Protein 1SXV (pdb70)

Sequence (160 aa):
HMQFDVTIEIPKGQRNKYEVDHETGRVRLDRYLYTPMAYPTDYGFIEDTLGDDGDPLDALVLLPQPVFPGVLVAARPVGMFRRMVDEHGGDDKVLCVPAGDPRWDHVQDIGDVPAFELDAIKHFFVHYKDLEPGKFVKAADWVDRAEAEAEVQRSVERFKA

InterPro domains:
  IPR008162 Inorganic pyrophosphatase [MF_00209] (1-158)
  IPR008162 Inorganic pyrophosphatase [PF00719] (5-158)
  IPR008162 Inorganic pyrophosphatase [PTHR10286] (3-158)
  IPR008162 Inorganic pyrophosphatase [cd00412] (3-155)
  IPR036649 Inorganic pyrophosphatase superfamily [G3DSA:3.90.80.10] (1-162)
  IPR036649 Inorganic pyrophosphatase superfamily [SSF50324] (3-159)

Solvent-accessible surface area: 8293 Å² total; per-residue (Å²): 168,45,109,23,62,0,8,0,12,0,12,112,53,56,73,42,38,45,14,20,46,96,134,96,51,166,60,135,89,82,53,128,1,125,7,119,38,46,2,23,8,3,11,0,12,0,63,86,4,67,4,67,52,50,66,31,7,27,0,0,1,18,40,113,136,56,38,155,47,35,56,103,24,42,0,36,2,0,0,0,0,67,4,61,3,49,118,29,29,14,16,2,0,0,0,0,15,21,80,22,100,181,42,84,126,6,67,50,32,74,65,7,66,66,182,82,18,91,55,4,77,97,5,3,51,64,11,16,87,118,24,125,69,78,99,56,157,45,13,81,54,35,59,71,72,76,0,48,52,2,3,82,81,0,37,94,84,108,161,119

Secondary structure (DSSP, 8-state):
---EEEEEEE-TT--EEEEE-TTT--EEEEEE-SSS---SSEEEEETT---TTSSPPEEEE--SS---TT-EEEEEEEEEEEEEETTEE--EEEEEETT-GGGTT--SGGGS-HHHHHHHHHHHHHTTTTSTT--EEEEEEE-HHHHHHHHHHHHHHHH-

CATH classification: 3.90.80.10

GO terms:
  GO:0000287 magnesium ion binding (F, IDA)
  GO:0004427 inorganic diphosphate phosphatase activity (F, IDA)
  GO:0006796 phosphate-containing compound metabolic process (P, IDA)
  GO:0005886 plasma membrane (C, HDA)
  GO:0044228 host cell surface (C, EXP)
  GO:0004427 inorganic diphosphate phosphatase activity (F, EXP)

Radius of gyration: 14.63 Å; Cα contacts (8 Å, |Δi|>4): 358; chains: 1; bounding box: 38×31×39 Å

B-factor: mean 18.93, std 8.06, range [9.4, 53.33]

Nearest PDB structures (foldseek):
  4z71-assembly1_B  TM=9.953E-01  e=9.655E-33  Mycobacterium tuberculosis H37Rv
  2uxs-assembly1_A  TM=9.948E-01  e=7.893E-32  Mycobacterium tuberculosis H37Rv
  4ecp-assembly1_B  TM=9.936E-01  e=2.257E-31  Mycobacterium leprae
  2prd-assembly1_A  TM=9.554E-01  e=6.293E-19  Thermus thermophilus HB8
  6mt2-assembly1_B  TM=9.485E-01  e=8.473E-17  Medicago truncatula

Structure (mmCIF, N/CA/C/O backbone):
data_1SXV
#
_entry.id   1SXV
#
_cell.length_a   98.460
_cell.length_b   98.460
_cell.length_c   97.353
_cell.angle_alpha   90.00
_cell.angle_beta   90.00
_cell.angle_gamma   120.00
#
_symmetry.space_group_name_H-M   'P 63 2 2'
#
loop_
_entity.id
_entity.type
_entity.pdbx_description
1 polymer 'Inorganic pyrophosphatase'
2 non-polymer 'SULFATE ION'
3 non-polymer GLYCEROL
4 water water
#
loop_
_atom_site.group_PDB
_atom_site.id
_atom_site.type_symbol
_atom_site.label_atom_id
_atom_site.label_alt_id
_atom_site.label_comp_id
_atom_site.label_asym_id
_atom_site.label_entity_id
_atom_site.label_seq_id
_atom_site.pdbx_PDB_ins_code
_atom_site.Cartn_x
_atom_site.Cartn_y
_atom_site.Cartn_z
_atom_site.occupancy
_atom_site.B_iso_or_equiv
_atom_site.auth_seq_id
_atom_site.auth_comp_id
_atom_site.auth_asym_id
_atom_site.auth_atom_id
_atom_site.pdbx_PDB_model_num
ATOM 1 N N . HIS A 1 10 ? 26.764 99.429 3.964 1.00 30.31 0 HIS A N 1
ATOM 2 C CA . HIS A 1 10 ? 26.492 100.461 2.928 1.00 28.65 0 HIS A CA 1
ATOM 3 C C . HIS A 1 10 ? 25.015 100.568 2.529 1.00 26.37 0 HIS A C 1
ATOM 4 O O . HIS A 1 10 ? 24.592 101.622 2.067 1.00 27.04 0 HIS A O 1
ATOM 7 N N . MET A 1 11 ? 24.234 99.490 2.666 1.00 23.26 1 MET A N 1
ATOM 8 C CA . MET A 1 11 ? 22.841 99.535 2.217 1.00 20.55 1 MET A CA 1
ATOM 9 C C . MET A 1 11 ? 22.022 100.509 3.054 1.00 19.26 1 MET A C 1
ATOM 10 O O . MET A 1 11 ? 22.085 100.486 4.270 1.00 19.11 1 MET A O 1
ATOM 15 N N . GLN A 1 12 ? 21.291 101.363 2.367 1.00 17.76 2 GLN A N 1
ATOM 16 C CA . GLN A 1 12 ? 20.244 102.173 3.016 1.00 17.73 2 GLN A CA 1
ATOM 17 C C . GLN A 1 12 ? 19.061 102.358 2.071 1.00 17.32 2 GLN A C 1
ATOM 18 O O . GLN A 1 12 ? 19.153 102.101 0.872 1.00 18.64 2 GLN A O 1
ATOM 24 N N . PHE A 1 13 ? 17.926 102.749 2.637 1.00 15.29 3 PHE A N 1
ATOM 25 C CA . PHE A 1 13 ? 16.694 102.861 1.888 1.00 15.05 3 PHE A CA 1
ATOM 26 C C . PHE A 1 13 ? 15.764 103.748 2.680 1.00 14.47 3 PHE A C 1
ATOM 27 O O . PHE A 1 13 ? 15.989 104.008 3.848 1.00 15.93 3 PHE A O 1
ATOM 35 N N . ASP A 1 14 ? 14.727 104.228 2.032 1.00 14.32 4 ASP A N 1
ATOM 36 C CA . ASP A 1 14 ? 13.677 104.976 2.716 1.00 13.76 4 ASP A CA 1
ATOM 37 C C . ASP A 1 14 ? 12.592 104.059 3.234 1.00 13.09 4 ASP A C 1
ATOM 38 O O . ASP A 1 14 ? 12.061 103.225 2.499 1.00 14.95 4 ASP A O 1
ATOM 43 N N . VAL A 1 15 ? 12.268 104.212 4.511 1.00 12.81 5 VAL A N 1
ATOM 44 C CA . VAL A 1 15 ? 11.120 103.579 5.122 1.00 12.52 5 VAL A CA 1
ATOM 45 C C . VAL A 1 15 ? 10.017 104.617 5.294 1.00 11.75 5 VAL A C 1
ATOM 46 O O . VAL A 1 15 ? 10.259 105.702 5.823 1.00 12.99 5 VAL A O 1
ATOM 50 N N . THR A 1 16 ? 8.802 104.291 4.866 1.00 12.00 6 THR A N 1
ATOM 51 C CA . THR A 1 16 ? 7.637 105.061 5.278 1.00 11.56 6 THR A CA 1
ATOM 52 C C . THR A 1 16 ? 7.091 104.443 6.539 1.00 11.53 6 THR A C 1
ATOM 53 O O . THR A 1 16 ? 6.673 103.275 6.545 1.00 12.41 6 THR A O 1
ATOM 57 N N . ILE A 1 17 ? 7.086 105.203 7.632 1.00 11.02 7 ILE A N 1
ATOM 58 C CA . ILE A 1 17 ? 6.462 104.754 8.864 1.00 11.07 7 ILE A CA 1
ATOM 59 C C . ILE A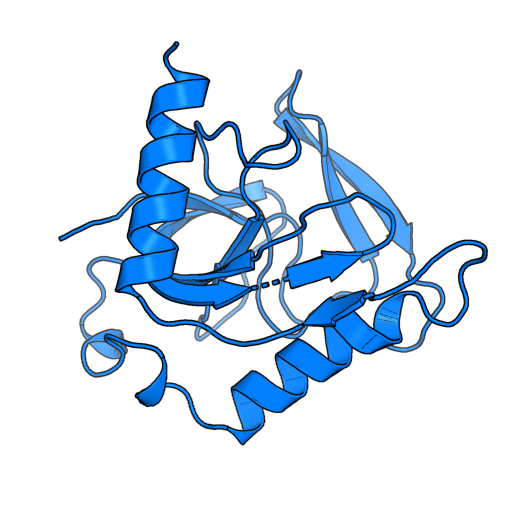 1 17 ? 4.960 104.938 8.748 1.00 11.15 7 ILE A C 1
ATOM 60 O O . ILE A 1 17 ? 4.489 106.038 8.477 1.00 13.44 7 ILE A O 1
ATOM 65 N N . GLU A 1 18 ? 4.234 103.843 8.933 1.00 10.89 8 GLU A N 1
ATOM 66 C CA . GLU A 1 18 ? 2.799 103.852 8.996 1.00 10.99 8 GLU A CA 1
ATOM 67 C C . GLU A 1 18 ? 2.298 104.001 10.416 1.00 10.58 8 GLU A C 1
ATOM 68 O O . GLU A 1 18 ? 1.299 104.665 10.648 1.00 11.27 8 GLU A O 1
ATOM 74 N N . ILE A 1 19 ? 2.967 103.343 11.360 1.00 10.66 9 ILE A N 1
ATOM 75 C CA . ILE A 1 19 ? 2.472 103.187 12.716 1.00 10.87 9 ILE A CA 1
ATOM 76 C C . ILE A 1 19 ? 3.570 103.567 13.692 1.00 10.56 9 ILE A C 1
ATOM 77 O O . ILE A 1 19 ? 4.544 102.831 13.868 1.00 11.53 9 ILE A O 1
ATOM 82 N N . PRO A 1 20 ? 3.417 104.683 14.377 1.00 10.77 10 PRO A N 1
ATOM 83 C CA . PRO A 1 20 ? 4.367 105.041 15.442 1.00 11.08 10 PRO A CA 1
ATOM 84 C C . PRO A 1 20 ? 4.334 104.050 16.600 1.00 10.04 10 PRO A C 1
ATOM 85 O O . PRO A 1 20 ? 3.301 103.479 16.943 1.00 10.54 10 PRO A O 1
ATOM 89 N N . LYS A 1 21 ? 5.492 103.876 17.230 1.00 10.01 11 LYS A N 1
ATOM 90 C CA . LYS A 1 21 ? 5.614 103.111 18.436 1.00 10.16 11 LYS A CA 1
ATOM 91 C C . LYS A 1 21 ? 4.541 103.536 19.416 1.00 9.75 11 LYS A C 1
ATOM 92 O O . LYS A 1 21 ? 4.334 104.721 19.643 1.00 11.06 11 LYS A O 1
ATOM 100 N N . GLY A 1 22 ? 3.897 102.558 20.045 1.00 9.94 12 GLY A N 1
ATOM 101 C CA . GLY A 1 22 ? 2.911 102.811 21.077 1.00 10.09 12 GLY A CA 1
ATOM 102 C C . GLY A 1 22 ? 1.471 102.840 20.592 1.00 9.95 12 GLY A C 1
ATOM 103 O O . GLY A 1 22 ? 0.576 103.008 21.391 1.00 11.26 12 GLY A O 1
ATOM 104 N N . GLN A 1 23 ? 1.261 102.618 19.305 1.00 10.05 13 GLN A N 1
ATOM 105 C CA . GLN A 1 23 ? -0.075 102.669 18.737 1.00 9.73 13 GLN A CA 1
ATOM 106 C C . GLN A 1 23 ? -0.835 101.354 18.797 1.00 10.02 13 GLN A C 1
ATOM 107 O O . GLN A 1 23 ? -0.303 100.302 18.466 1.00 10.64 13 GLN A O 1
ATOM 113 N N . ARG A 1 24 ? -2.123 101.485 19.102 1.00 9.67 14 ARG A N 1
ATOM 114 C CA . ARG A 1 24 ? -3.109 100.429 18.937 1.00 9.96 14 ARG A CA 1
ATOM 115 C C . ARG A 1 24 ? -3.979 100.677 17.694 1.00 10.04 14 ARG A C 1
ATOM 116 O O . ARG A 1 24 ? -4.723 99.781 17.278 1.00 10.74 14 ARG A O 1
ATOM 124 N N . ASN A 1 25 ? -3.896 101.861 17.085 1.00 9.90 15 ASN A N 1
ATOM 125 C CA . ASN A 1 25 ? -4.512 102.077 15.770 1.00 9.92 15 ASN A CA 1
ATOM 126 C C . ASN A 1 25 ? -3.555 101.562 14.704 1.00 10.36 15 ASN A C 1
ATOM 127 O O . ASN A 1 25 ? -2.409 102.010 14.584 1.00 11.61 15 ASN A O 1
ATOM 132 N N . LYS A 1 26 ? -4.048 100.611 13.914 1.00 10.96 16 LYS A N 1
ATOM 133 C CA . LYS A 1 26 ? -3.263 100.002 12.862 1.00 11.43 16 LYS A CA 1
ATOM 134 C C . LYS A 1 26 ? -3.465 100.775 11.562 1.00 11.26 16 LYS A C 1
ATOM 135 O O . LYS A 1 26 ? -4.372 100.518 10.795 1.00 12.97 16 LYS A O 1
ATOM 145 N N . TYR A 1 27 ? -2.604 101.737 11.338 1.00 11.38 17 TYR A N 1
ATOM 146 C CA . TYR A 1 27 ? -2.583 102.518 10.122 1.00 11.48 17 TYR A CA 1
ATOM 147 C C . TYR A 1 27 ? -1.846 101.768 9.028 1.00 11.82 17 TYR A C 1
ATOM 148 O O . TYR A 1 27 ? -0.925 101.005 9.296 1.00 12.89 17 TYR A O 1
ATOM 157 N N . GLU A 1 28 ? -2.236 102.024 7.790 1.00 13.16 18 GLU A N 1
ATOM 158 C CA . GLU A 1 28 ? -1.605 101.435 6.627 1.00 14.66 18 GLU A CA 1
ATOM 159 C C C GLU A 1 28 ? -1.595 102.532 5.555 0.65 14.91 18 GLU A C 1
ATOM 160 C C D GLU A 1 28 ? -1.780 102.271 5.397 0.35 14.81 18 GLU A C 1
ATOM 161 O O C GLU A 1 28 ? -2.316 103.512 5.597 0.65 15.38 18 GLU A O 1
ATOM 162 O O D GLU A 1 28 ? -2.883 102.752 5.152 0.35 14.13 18 GLU A O 1
ATOM 173 N N . VAL A 1 29 ? -0.723 102.407 4.598 1.00 15.58 19 VAL A N 1
ATOM 174 C CA . VAL A 1 29 ? -0.817 103.188 3.385 1.00 16.77 19 VAL A CA 1
ATOM 175 C C . VAL A 1 29 ? -1.502 102.395 2.286 1.00 18.47 19 VAL A C 1
ATOM 176 O O . VAL A 1 29 ? -1.191 101.221 2.054 1.00 20.69 19 VAL A O 1
ATOM 180 N N . ASP A 1 30 ? -2.439 103.046 1.602 1.00 18.65 20 ASP A N 1
ATOM 181 C CA . ASP A 1 30 ? -3.001 102.553 0.342 1.00 20.00 20 ASP A CA 1
ATOM 182 C C . ASP A 1 30 ? -1.923 102.799 -0.714 1.00 20.24 20 ASP A C 1
ATOM 183 O O . ASP A 1 30 ? -1.700 103.926 -1.112 1.00 20.56 20 ASP A O 1
ATOM 188 N N . HIS A 1 31 ? -1.225 101.753 -1.165 1.00 20.25 21 HIS A N 1
ATOM 189 C CA . HIS A 1 31 ? -0.055 101.943 -2.044 1.00 21.06 21 HIS A CA 1
ATOM 190 C C . HIS A 1 31 ? -0.372 102.498 -3.446 1.00 22.42 21 HIS A C 1
ATOM 191 O O . HIS A 1 31 ? 0.503 103.062 -4.089 1.00 23.81 21 HIS A O 1
ATOM 198 N N . GLU A 1 32 ? -1.619 102.397 -3.882 1.00 23.48 22 GLU A N 1
ATOM 199 C CA . GLU A 1 32 ? -2.010 102.985 -5.166 1.00 24.47 22 GLU A CA 1
ATOM 200 C C . GLU A 1 32 ? -2.049 104.523 -5.129 1.00 23.82 22 GLU A C 1
ATOM 201 O O . GLU A 1 32 ? -1.822 105.175 -6.148 1.00 25.45 22 GLU A O 1
ATOM 204 N N . THR A 1 33 ? -2.344 105.110 -3.963 1.00 22.18 23 THR A N 1
ATOM 205 C CA . THR A 1 33 ? -2.511 106.560 -3.839 1.00 20.96 23 THR A CA 1
ATOM 206 C C . THR A 1 33 ? -1.541 107.262 -2.884 1.00 20.14 23 THR A C 1
ATOM 207 O O . THR A 1 33 ? -1.402 108.474 -2.942 1.00 21.74 23 THR A O 1
ATOM 211 N N . GLY A 1 34 ? -0.933 106.516 -1.960 1.00 18.63 24 GLY A N 1
ATOM 212 C CA . GLY A 1 34 ? -0.117 107.112 -0.917 1.00 17.84 24 GLY A CA 1
ATOM 213 C C . GLY A 1 34 ? -0.938 107.612 0.276 1.00 16.96 24 GLY A C 1
ATOM 214 O O . GLY A 1 34 ? -0.370 108.153 1.211 1.00 18.04 24 GLY A O 1
ATOM 215 N N . ARG A 1 35 ? -2.256 107.456 0.262 1.00 16.12 25 ARG A N 1
ATOM 216 C CA . ARG A 1 35 ? -3.068 107.894 1.400 1.00 15.08 25 ARG A CA 1
ATOM 217 C C . ARG A 1 35 ? -2.849 106.987 2.620 1.00 14.45 25 ARG A C 1
ATOM 218 O O . ARG A 1 35 ? -2.613 105.777 2.497 1.00 15.47 25 ARG A O 1
ATOM 226 N N . VAL A 1 36 ? -2.921 107.584 3.799 1.00 13.66 26 VAL A N 1
ATOM 227 C CA . VAL A 1 36 ? -2.894 106.828 5.055 1.00 13.16 26 VAL A CA 1
ATOM 228 C C . VAL A 1 36 ? -4.328 106.469 5.448 1.00 12.46 26 VAL A C 1
ATOM 229 O O . VAL A 1 36 ? -5.212 107.314 5.427 1.00 13.23 26 VAL A O 1
ATOM 233 N N . ARG A 1 37 ? -4.514 105.207 5.813 1.00 12.29 27 ARG A N 1
ATOM 234 C CA . ARG A 1 37 ? -5.799 104.630 6.164 1.00 12.55 27 ARG A CA 1
ATOM 235 C C . ARG A 1 37 ? -5.714 103.985 7.537 1.00 11.68 27 ARG A C 1
ATOM 236 O O . ARG A 1 37 ? -4.690 103.374 7.880 1.00 13.18 27 ARG A O 1
ATOM 244 N N . LEU A 1 38 ? -6.789 104.089 8.309 1.00 11.96 28 LEU A N 1
ATOM 245 C CA . LEU A 1 38 ? -6.936 103.256 9.491 1.00 11.74 28 LEU A CA 1
ATOM 246 C C . LEU A 1 38 ? -7.450 101.905 9.042 1.00 12.27 28 LEU A C 1
ATOM 247 O O . LEU A 1 38 ? -8.600 101.776 8.633 1.00 14.25 28 LEU A O 1
ATOM 252 N N . ASP A 1 39 ? -6.615 100.885 9.136 1.00 12.58 29 ASP A N 1
ATOM 253 C CA . ASP A 1 39 ? -7.082 99.530 8.844 1.00 13.39 29 ASP A CA 1
ATOM 254 C C . ASP A 1 39 ? -8.069 99.072 9.907 1.00 13.41 29 ASP A 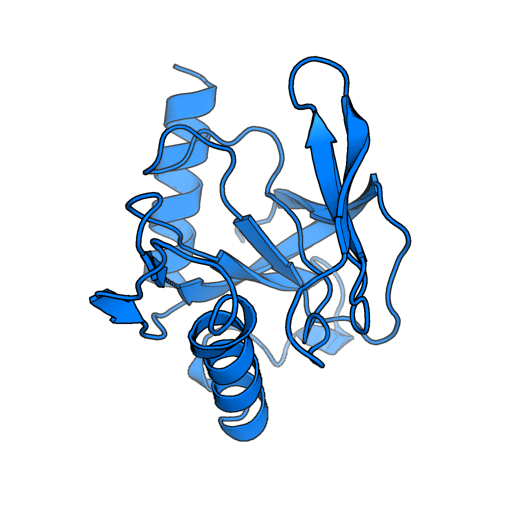C 1
ATOM 255 O O . ASP A 1 39 ? -9.189 98.675 9.602 1.00 15.04 29 ASP A O 1
ATOM 263 N N . ARG A 1 40 ? -7.634 99.145 11.155 1.00 12.75 30 ARG A N 1
ATOM 264 C CA . ARG A 1 40 ? -8.451 98.754 12.286 1.00 12.18 30 ARG A CA 1
ATOM 265 C C . ARG A 1 40 ? -7.816 99.158 13.589 1.00 11.38 30 ARG A C 1
ATOM 266 O O . ARG A 1 40 ? -6.616 99.358 13.640 1.00 12.80 30 ARG A O 1
ATOM 274 N N . TYR A 1 41 ? -8.624 99.239 14.629 1.00 11.27 31 TYR A N 1
ATOM 275 C CA . TYR A 1 41 ? -8.147 99.298 16.002 1.00 10.68 31 TYR A CA 1
ATOM 276 C C . TYR A 1 41 ? -7.822 97.857 16.409 1.00 10.62 31 TYR A C 1
ATOM 277 O O . TYR A 1 41 ? -8.627 96.961 16.185 1.00 11.55 31 TYR A O 1
ATOM 286 N N . LEU A 1 42 ? -6.664 97.594 17.006 1.00 10.55 32 LEU A N 1
ATOM 287 C CA . LEU A 1 42 ? -6.346 96.210 17.361 1.00 10.65 32 LEU A CA 1
ATOM 288 C C . LEU A 1 42 ? -7.345 95.666 18.362 1.00 10.64 32 LEU A C 1
ATOM 289 O O . LEU A 1 42 ? -7.928 96.393 19.156 1.00 11.51 32 LEU A O 1
ATOM 294 N N . TYR A 1 43 ? -7.521 94.347 18.298 1.00 10.83 33 TYR A N 1
ATOM 295 C CA . TYR A 1 43 ? -8.463 93.642 19.168 1.00 11.03 33 TYR A CA 1
ATOM 296 C C . TYR A 1 43 ? -7.831 93.181 20.472 1.00 11.21 33 TYR A C 1
ATOM 297 O O . TYR A 1 43 ? -8.520 92.682 21.365 1.00 13.06 33 TYR A O 1
ATOM 306 N N . THR A 1 44 ? -6.514 93.291 20.569 1.00 11.04 34 THR A N 1
ATOM 307 C CA . THR A 1 44 ? -5.787 92.951 21.783 1.00 10.26 34 THR A CA 1
ATOM 308 C C . THR A 1 44 ? -5.231 94.234 22.404 1.00 10.18 34 THR A C 1
ATOM 309 O O . THR A 1 44 ? -5.048 95.239 21.714 1.00 10.33 34 THR A O 1
ATOM 313 N N . PRO A 1 45 ? -4.970 94.192 23.707 1.00 10.04 35 PRO A N 1
ATOM 314 C CA . PRO A 1 45 ? -4.449 95.352 24.440 1.00 10.20 35 PRO A CA 1
ATOM 315 C C . PRO A 1 45 ? -2.930 95.492 24.301 1.00 9.59 35 PRO A C 1
ATOM 316 O O . PRO A 1 45 ? -2.148 95.409 25.250 1.00 10.16 35 PRO A O 1
ATOM 320 N N . MET A 1 46 ? -2.540 95.648 23.048 1.00 10.05 36 MET A N 1
ATOM 321 C CA . MET A 1 46 ? -1.157 95.657 22.623 1.00 10.02 36 MET A CA 1
ATOM 322 C C . MET A 1 46 ? -0.888 96.927 21.834 1.00 10.07 36 MET A C 1
ATOM 323 O O . MET A 1 46 ? -1.820 97.604 21.364 1.00 10.47 36 MET A O 1
ATOM 328 N N . ALA A 1 47 ? 0.390 97.241 21.674 1.00 10.06 37 ALA A N 1
ATOM 329 C CA . ALA A 1 47 ? 0.767 98.458 20.982 1.00 10.32 37 ALA A CA 1
ATOM 330 C C . ALA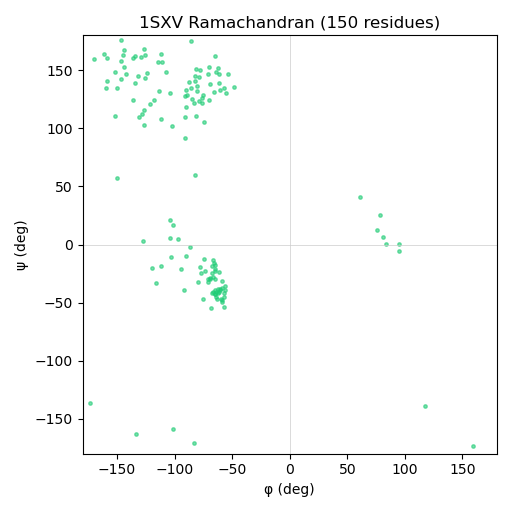 A 1 47 ? 2.065 98.201 20.238 1.00 9.40 37 ALA A C 1
ATOM 331 O O . ALA A 1 47 ? 2.948 97.515 20.746 1.00 10.30 37 ALA A O 1
ATOM 333 N N . TYR A 1 48 ? 2.197 98.757 19.045 1.00 10.18 38 TYR A N 1
ATOM 334 C CA . TYR A 1 48 ? 3.370 98.490 18.234 1.00 10.76 38 TYR A CA 1
ATOM 335 C C . TYR A 1 48 ? 4.643 98.830 19.002 1.00 10.82 38 TYR A C 1
ATOM 336 O O . TYR A 1 48 ? 4.778 99.883 19.587 1.00 11.33 38 TYR A O 1
ATOM 345 N N . PRO A 1 49 ? 5.588 97.893 19.011 1.00 12.17 39 PRO A N 1
ATOM 346 C CA . PRO A 1 49 ? 6.772 97.969 19.839 1.00 13.24 39 PRO A CA 1
ATOM 347 C C . PRO A 1 49 ? 7.872 98.899 19.346 1.00 12.06 39 PRO A C 1
ATOM 348 O O . PRO A 1 49 ? 8.760 99.313 20.098 1.00 13.94 39 PRO A O 1
ATOM 352 N N . THR A 1 50 ? 7.802 99.202 18.074 1.00 11.07 40 THR A N 1
ATOM 353 C CA . THR A 1 50 ? 8.712 100.124 17.385 1.00 11.07 40 THR A CA 1
ATOM 354 C C . THR A 1 50 ? 7.870 100.872 16.366 1.00 10.25 40 THR A C 1
ATOM 355 O O . THR A 1 50 ? 6.777 100.434 16.017 1.00 11.59 40 THR A O 1
ATOM 359 N N . ASP A 1 51 ? 8.424 101.932 15.804 1.00 9.99 41 ASP A N 1
ATOM 360 C CA . ASP A 1 51 ? 7.844 102.520 14.618 1.00 10.40 41 ASP A CA 1
ATOM 361 C C . ASP A 1 51 ? 7.876 101.443 13.521 1.00 10.03 41 ASP A C 1
ATOM 362 O O . ASP A 1 51 ? 8.840 100.693 13.396 1.00 11.07 41 ASP A O 1
ATOM 367 N N . TYR A 1 52 ? 6.787 101.374 12.767 1.00 9.96 42 TYR A N 1
ATOM 368 C CA . TYR A 1 52 ? 6.531 100.276 11.848 1.00 9.80 42 TYR A CA 1
ATOM 369 C C . TYR A 1 52 ? 6.059 100.812 10.522 1.00 9.97 42 TYR A C 1
ATOM 370 O O . TYR A 1 52 ? 5.231 101.723 10.478 1.00 10.90 42 TYR A O 1
ATOM 379 N N . GLY A 1 53 ? 6.528 100.235 9.427 1.00 10.58 43 GLY A N 1
ATOM 380 C CA . GLY A 1 53 ? 6.027 100.636 8.129 1.00 11.11 43 GLY A CA 1
ATOM 381 C C . GLY A 1 53 ? 6.582 99.743 7.049 1.00 10.95 43 GLY A C 1
ATOM 382 O O . GLY A 1 53 ? 6.602 98.523 7.217 1.00 12.17 43 GLY A O 1
ATOM 383 N N . PHE A 1 54 ? 6.994 100.333 5.943 1.00 11.50 44 PHE A N 1
ATOM 384 C CA . PHE A 1 54 ? 7.457 99.550 4.799 1.00 11.67 44 PHE A CA 1
ATOM 385 C C . PHE A 1 54 ? 8.546 100.287 4.069 1.00 12.16 44 PHE A C 1
ATOM 386 O O . PHE A 1 54 ? 8.671 101.506 4.166 1.00 13.49 44 PHE A O 1
ATOM 394 N N . ILE A 1 55 ? 9.342 99.527 3.335 1.00 12.82 45 ILE A N 1
ATOM 395 C CA . ILE A 1 55 ? 10.407 100.078 2.546 1.00 13.19 45 ILE A CA 1
ATOM 396 C C . ILE A 1 55 ? 9.863 100.533 1.210 1.00 13.56 45 ILE A C 1
ATOM 397 O O . ILE A 1 55 ? 9.234 99.767 0.467 1.00 14.36 45 ILE A O 1
ATOM 402 N N . GLU A 1 56 ? 10.103 101.788 0.873 1.00 14.54 46 GLU A N 1
ATOM 403 C CA . GLU A 1 56 ? 9.662 102.330 -0.405 1.00 15.62 46 GLU A CA 1
ATOM 404 C C . GLU A 1 56 ? 10.315 101.567 -1.558 1.00 16.19 46 GLU A C 1
ATOM 405 O O . GLU A 1 56 ? 11.453 101.124 -1.463 1.00 16.79 46 GLU A O 1
ATOM 411 N N . ASP A 1 57 ? 9.566 101.443 -2.645 1.00 16.83 47 ASP A N 1
ATOM 412 C CA . ASP A 1 57 ? 10.069 100.866 -3.899 1.00 17.87 47 ASP A CA 1
ATOM 413 C C . ASP A 1 57 ? 10.520 99.421 -3.726 1.00 17.35 47 ASP A C 1
ATOM 414 O O . ASP A 1 57 ? 11.548 98.995 -4.277 1.00 18.04 47 ASP A O 1
ATOM 419 N N . THR A 1 58 ? 9.749 98.666 -2.957 1.00 16.67 48 THR A N 1
ATOM 420 C CA . THR A 1 58 ? 9.955 97.228 -2.840 1.00 16.13 48 THR A CA 1
ATOM 421 C C . THR A 1 58 ? 8.720 96.441 -3.181 1.00 16.20 48 THR A C 1
ATOM 422 O O . THR A 1 58 ? 7.590 96.867 -2.938 1.00 15.90 48 THR A O 1
ATOM 426 N N . LEU A 1 59 ? 8.978 95.262 -3.746 1.00 16.51 49 LEU A N 1
ATOM 427 C CA . LEU A 1 59 ? 7.955 94.260 -4.013 1.00 16.56 49 LEU A CA 1
ATOM 428 C C . LEU A 1 59 ? 8.489 93.002 -3.344 1.00 16.59 49 LEU A C 1
ATOM 429 O O . LEU A 1 59 ? 9.430 92.372 -3.828 1.00 16.97 49 LEU A O 1
ATOM 434 N N . GLY A 1 60 ? 7.923 92.688 -2.191 1.00 17.41 50 GLY A N 1
ATOM 435 C CA . GLY A 1 60 ? 8.440 91.658 -1.309 1.00 17.88 50 GLY A CA 1
ATOM 436 C C . GLY A 1 60 ? 7.997 90.249 -1.680 1.00 19.22 50 GLY A C 1
ATOM 437 O O . GLY A 1 60 ? 7.390 90.011 -2.734 1.00 20.52 50 GLY A O 1
ATOM 438 N N . ASP A 1 61 ? 8.296 89.330 -0.769 1.00 19.44 51 ASP A N 1
ATOM 439 C CA . ASP A 1 61 ? 8.063 87.870 -0.923 1.00 20.52 51 ASP A CA 1
ATOM 440 C C . ASP A 1 61 ? 6.574 87.513 -0.954 1.00 21.39 51 ASP A C 1
ATOM 441 O O . ASP A 1 61 ? 6.206 86.387 -1.420 1.00 24.03 51 ASP A O 1
ATOM 450 N N . ASP A 1 62 ? 5.717 88.344 -0.369 1.00 23.16 52 ASP A N 1
ATOM 451 C CA . ASP A 1 62 ? 4.264 88.095 -0.354 1.00 23.55 52 ASP A CA 1
ATOM 452 C C A ASP A 1 62 ? 3.565 88.880 -1.472 1.00 22.18 52 ASP A C 1
ATOM 453 O O A ASP A 1 62 ? 2.344 88.971 -1.457 1.00 23.02 52 ASP A O 1
ATOM 458 N N . GLY A 1 63 ? 4.336 89.565 -2.331 1.00 20.08 53 GLY A N 1
ATOM 459 C CA . GLY A 1 63 ? 3.758 90.445 -3.343 1.00 19.07 53 GLY A CA 1
ATOM 460 C C . GLY A 1 63 ? 3.355 91.822 -2.805 1.00 18.25 53 GLY A C 1
ATOM 461 O O . GLY A 1 63 ? 2.759 92.615 -3.529 1.00 17.98 53 GLY A O 1
ATOM 462 N N . ASP A 1 64 ? 3.687 92.117 -1.550 1.00 18.27 54 ASP A N 1
ATOM 463 C CA . ASP A 1 64 ? 3.401 93.405 -0.911 1.00 17.69 54 ASP A CA 1
ATOM 464 C C . ASP A 1 64 ? 4.719 94.144 -0.668 1.00 16.08 54 ASP A C 1
ATOM 465 O O . ASP A 1 64 ? 5.775 93.539 -0.656 1.00 16.00 54 ASP A O 1
ATOM 470 N N . PRO A 1 65 ? 4.682 95.452 -0.400 1.00 15.75 55 PRO A N 1
ATOM 471 C CA . PRO A 1 65 ? 5.911 96.141 0.042 1.00 15.12 55 PRO A CA 1
ATOM 472 C C . PRO A 1 65 ? 6.526 95.440 1.255 1.00 14.82 55 PRO A C 1
ATOM 473 O O . PRO A 1 65 ? 5.814 94.869 2.085 1.00 15.76 55 PRO A O 1
ATOM 477 N N . LEU A 1 66 ? 7.849 95.464 1.335 1.00 13.84 56 LEU A N 1
ATOM 478 C CA . LEU A 1 66 ? 8.577 94.799 2.403 1.00 13.83 56 LEU A CA 1
ATOM 479 C C . LEU A 1 66 ? 8.463 95.618 3.689 1.00 12.67 56 LEU A C 1
ATOM 480 O O . LEU A 1 66 ? 8.827 96.795 3.727 1.00 14.18 56 LEU A O 1
ATOM 485 N N . ASP A 1 67 ? 7.944 95.002 4.732 1.00 12.74 57 ASP A N 1
ATOM 486 C CA . ASP A 1 67 ? 7.741 95.668 6.010 1.00 13.52 57 ASP A CA 1
ATOM 487 C C . ASP A 1 67 ? 9.058 95.963 6.717 1.00 12.77 57 ASP A C 1
ATOM 488 O O . ASP A 1 67 ? 10.061 95.258 6.558 1.00 13.72 57 ASP A O 1
ATOM 493 N N . ALA A 1 68 ? 9.029 97.018 7.538 1.00 11.94 58 ALA A N 1
ATOM 494 C CA . ALA A 1 68 ? 10.211 97.463 8.281 1.00 11.87 58 ALA A CA 1
ATOM 495 C C . ALA A 1 68 ? 9.817 97.934 9.674 1.00 11.36 58 ALA A C 1
ATOM 496 O O . ALA A 1 68 ? 8.732 98.481 9.897 1.00 12.57 58 ALA A O 1
ATOM 498 N N . LEU A 1 69 ? 10.724 97.693 10.603 1.00 11.31 59 LEU A N 1
ATOM 499 C CA . LEU A 1 69 ? 10.696 98.210 11.962 1.00 11.41 59 LEU A CA 1
ATOM 500 C C . LEU A 1 69 ? 11.867 99.161 12.096 1.00 11.29 59 LEU A C 1
ATOM 501 O O . LEU A 1 69 ? 12.980 98.799 11.725 1.00 12.79 59 LEU A O 1
ATOM 506 N N . VAL A 1 70 ? 11.658 100.355 12.625 1.00 11.52 60 VAL A N 1
ATOM 507 C CA . VAL A 1 70 ? 12.755 101.307 12.780 1.00 11.56 60 VAL A CA 1
ATOM 508 C C . VAL A 1 70 ? 12.908 101.686 14.236 1.00 11.23 60 VAL A C 1
ATOM 509 O O . VAL A 1 70 ? 11.966 102.182 14.853 1.00 12.26 60 VAL A O 1
ATOM 513 N N . LEU A 1 71 ? 14.078 101.426 14.801 1.00 10.92 61 LEU A N 1
ATOM 514 C CA . LEU A 1 71 ? 14.429 101.864 16.143 1.00 11.08 61 LEU A CA 1
ATOM 515 C C . LEU A 1 71 ? 14.746 103.363 16.109 1.00 10.95 61 LEU A C 1
ATOM 516 O O . LEU A 1 71 ? 15.513 103.795 15.273 1.00 11.85 61 LEU A O 1
ATOM 521 N N . LEU A 1 72 ? 14.111 104.116 17.002 1.00 10.77 62 LEU A N 1
ATOM 522 C CA . LEU A 1 72 ? 14.222 105.562 17.061 1.00 11.00 62 LEU A CA 1
ATOM 523 C C . LEU A 1 72 ? 14.190 106.038 18.498 1.00 11.09 62 LEU A C 1
ATOM 524 O O . LEU A 1 72 ? 13.531 105.420 19.342 1.00 12.46 62 LEU A O 1
ATOM 529 N N . PRO A 1 73 ? 14.816 107.188 18.773 1.00 11.76 63 PRO A N 1
ATOM 530 C CA . PRO A 1 73 ? 14.711 107.800 20.104 1.00 11.90 63 PRO A CA 1
ATOM 531 C C . PRO A 1 73 ? 13.353 108.448 20.363 1.00 11.45 63 PRO A C 1
ATOM 532 O O . PRO A 1 73 ? 13.004 108.636 21.517 1.00 13.95 63 PRO A O 1
ATOM 536 N N . GLN A 1 74 ? 12.619 108.807 19.315 1.00 10.77 64 GLN A N 1
ATOM 537 C CA . GLN A 1 74 ? 11.299 109.430 19.430 1.00 10.24 64 GLN A CA 1
ATOM 538 C C . GLN A 1 74 ? 10.497 109.019 18.212 1.00 10.25 64 GLN A C 1
ATOM 539 O O . GLN A 1 74 ? 11.010 109.098 17.103 1.00 10.36 64 GLN A O 1
ATOM 545 N N . PRO A 1 75 ? 9.241 108.610 18.396 1.00 10.49 65 PRO A N 1
ATOM 546 C CA . PRO A 1 75 ? 8.439 108.191 17.254 1.00 10.77 65 PRO A CA 1
ATOM 547 C C . PRO A 1 75 ? 8.158 109.320 16.282 1.00 10.89 65 PRO A C 1
ATOM 548 O O . PRO A 1 75 ? 8.229 110.502 16.659 1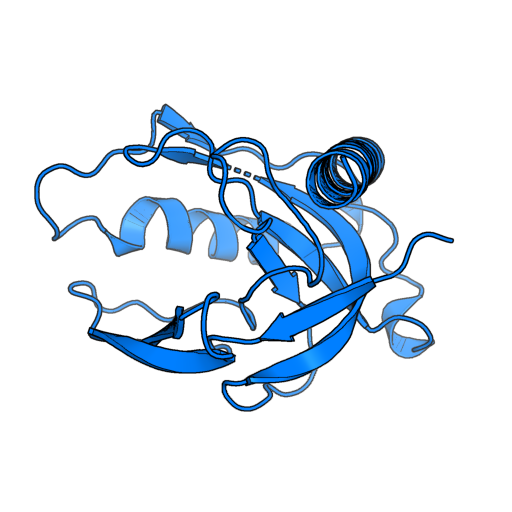.00 11.33 65 PRO A O 1
ATOM 552 N N . VAL A 1 76 ? 7.770 108.953 15.066 1.00 11.30 66 VAL A N 1
ATOM 553 C CA . VAL A 1 76 ? 7.320 109.912 14.067 1.00 11.61 66 VAL A CA 1
ATOM 554 C C . VAL A 1 76 ? 5.788 109.902 13.978 1.00 12.02 66 VAL A C 1
ATOM 555 O O . VAL A 1 76 ? 5.135 109.534 14.933 1.00 14.08 66 VAL A O 1
ATOM 559 N N . PHE A 1 77 ? 5.238 110.373 12.869 1.00 12.35 67 PHE A N 1
ATOM 560 C CA . PHE A 1 77 ? 3.799 110.429 12.602 1.00 12.56 67 PHE A CA 1
ATOM 561 C C . PHE A 1 77 ? 3.528 109.489 11.436 1.00 12.22 67 PHE A C 1
ATOM 562 O O . PHE A 1 77 ? 4.442 109.224 10.631 1.00 12.53 67 PHE A O 1
ATOM 570 N N . PRO A 1 78 ? 2.299 108.991 11.288 1.00 12.70 68 PRO A N 1
ATOM 571 C CA . PRO A 1 78 ? 2.001 108.150 10.123 1.00 12.62 68 PRO A CA 1
ATOM 572 C C . PRO A 1 78 ? 2.293 108.905 8.822 1.00 12.49 68 PRO A C 1
ATOM 573 O O . PRO A 1 78 ? 1.900 110.065 8.655 1.00 13.62 68 PRO A O 1
ATOM 577 N N . GLY A 1 79 ? 2.959 108.218 7.912 1.00 12.59 69 GLY A N 1
ATOM 578 C CA . GLY A 1 79 ? 3.315 108.747 6.617 1.00 13.13 69 GLY A CA 1
ATOM 579 C C . GLY A 1 79 ? 4.696 109.352 6.484 1.00 12.31 69 GLY A C 1
ATOM 580 O O . GLY A 1 79 ? 5.089 109.709 5.394 1.00 13.95 69 GLY A O 1
ATOM 581 N N . VAL A 1 80 ? 5.437 109.458 7.574 1.00 12.30 70 VAL A N 1
ATOM 582 C CA . VAL A 1 80 ? 6.754 110.080 7.533 1.00 12.02 70 VAL A CA 1
ATOM 583 C C . VAL A 1 80 ? 7.844 109.123 7.007 1.00 12.15 70 VAL A C 1
ATOM 584 O O . VAL A 1 80 ? 7.897 107.954 7.405 1.00 12.59 70 VAL A O 1
ATOM 588 N N . LEU A 1 81 ? 8.700 109.644 6.141 1.00 12.05 71 LEU A N 1
ATOM 589 C CA . LEU A 1 81 ? 9.867 108.945 5.626 1.00 12.19 71 LEU A CA 1
ATOM 590 C C . LEU A 1 81 ? 11.041 109.019 6.571 1.00 11.98 71 LEU A C 1
ATOM 591 O O . LEU A 1 81 ? 11.317 110.095 7.121 1.00 13.08 71 LEU A O 1
ATOM 596 N N . VAL A 1 82 ? 11.779 107.911 6.695 1.00 12.13 72 VAL A N 1
ATOM 597 C CA . VAL A 1 82 ? 13.038 107.894 7.425 1.00 12.99 72 VAL A CA 1
ATOM 598 C C . VAL A 1 82 ? 14.062 107.102 6.609 1.00 13.56 72 VAL A C 1
ATOM 599 O O . VAL A 1 82 ? 13.822 105.945 6.256 1.00 13.47 72 VAL A O 1
ATOM 606 N N . ALA A 1 83 ? 15.196 107.711 6.314 1.00 13.42 73 ALA A N 1
ATOM 607 C CA . ALA A 1 83 ? 16.313 106.983 5.700 1.00 13.42 73 ALA A CA 1
ATOM 608 C C . ALA A 1 83 ? 16.877 106.033 6.739 1.00 12.96 73 ALA A C 1
ATOM 609 O O . ALA A 1 83 ? 17.267 106.454 7.833 1.00 13.54 73 ALA A O 1
ATOM 611 N N . ALA A 1 84 ? 16.938 104.744 6.390 1.00 12.61 74 ALA A N 1
ATOM 612 C CA . ALA A 1 84 ? 17.229 103.699 7.358 1.00 13.11 74 ALA A CA 1
ATOM 613 C C . ALA A 1 84 ? 18.234 102.703 6.779 1.00 13.07 74 ALA A C 1
ATOM 614 O O . ALA A 1 84 ? 18.376 102.602 5.572 1.00 14.71 74 ALA A O 1
ATOM 616 N N . ARG A 1 85 ? 18.872 101.961 7.670 1.00 13.10 75 ARG A N 1
ATOM 617 C CA . ARG A 1 85 ? 19.750 100.870 7.261 1.00 13.82 75 ARG A CA 1
ATOM 618 C C . ARG A 1 85 ? 19.403 99.646 8.065 1.00 13.65 75 ARG A C 1
ATOM 619 O O . ARG A 1 85 ? 19.006 99.729 9.220 1.00 13.57 75 ARG A O 1
ATOM 627 N N . PRO A 1 86 ? 19.516 98.476 7.441 1.00 13.74 76 PRO A N 1
ATOM 628 C CA . PRO A 1 86 ? 19.089 97.247 8.091 1.00 14.09 76 PRO A CA 1
ATOM 629 C C . PRO A 1 86 ? 20.126 96.676 9.047 1.00 13.58 76 PRO A C 1
ATOM 630 O O . PRO A 1 86 ? 21.324 96.713 8.745 1.00 14.78 76 PRO A O 1
ATOM 634 N N . VAL A 1 87 ? 19.673 96.071 10.141 1.00 13.05 77 VAL A N 1
ATOM 635 C CA . VAL A 1 87 ? 20.549 95.404 11.106 1.00 13.85 77 VAL A CA 1
ATOM 636 C C . VAL A 1 87 ? 20.116 93.964 11.411 1.00 13.52 77 VAL A C 1
ATOM 637 O O . VAL A 1 87 ? 20.735 93.292 12.224 1.00 16.20 77 VAL A O 1
ATOM 641 N N . GLY A 1 88 ? 19.072 93.493 10.747 1.00 13.94 78 GLY A N 1
ATOM 642 C CA . GLY A 1 88 ? 18.538 92.163 10.989 1.00 13.98 78 GLY A CA 1
ATOM 643 C C . GLY A 1 88 ? 17.113 92.106 10.494 1.00 13.26 78 GLY A C 1
ATOM 644 O O . GLY A 1 88 ? 16.644 93.040 9.857 1.00 13.34 78 GLY A O 1
ATOM 645 N N . MET A 1 89 ? 16.417 91.003 10.761 1.00 13.32 79 MET A N 1
ATOM 646 C CA . MET A 1 89 ? 15.070 90.825 10.222 1.00 13.93 79 MET A CA 1
ATOM 647 C C . MET A 1 89 ? 14.325 89.810 11.052 1.00 14.04 79 MET A C 1
ATOM 648 O O . MET A 1 89 ? 14.890 88.821 11.505 1.00 14.28 79 MET A O 1
ATOM 653 N N . PHE A 1 90 ? 13.040 90.085 11.280 1.00 14.02 80 PHE A N 1
ATOM 654 C CA . PHE A 1 90 ? 12.118 89.143 11.888 1.00 14.75 80 PHE A CA 1
ATOM 655 C C . PHE A 1 90 ? 11.460 88.351 10.757 1.00 15.67 80 PHE A C 1
ATOM 656 O O . PHE A 1 90 ? 10.701 88.893 9.968 1.00 16.76 80 PHE A O 1
ATOM 664 N N . ARG A 1 91 ? 11.824 87.065 10.653 1.00 15.66 81 ARG A N 1
ATOM 665 C CA A ARG A 1 91 ? 11.257 86.197 9.645 0.50 17.09 81 ARG A CA 1
ATOM 666 C CA B ARG A 1 91 ? 11.331 86.173 9.619 0.50 15.62 81 ARG A CA 1
ATOM 667 C C A ARG A 1 91 ? 10.028 85.596 10.281 0.50 17.15 81 ARG A C 1
ATOM 668 C C B ARG A 1 91 ? 10.101 85.386 10.115 0.50 15.37 81 ARG A C 1
ATOM 669 O O A ARG A 1 91 ? 10.065 85.121 11.409 0.50 18.81 81 ARG A O 1
ATOM 670 O O B ARG A 1 91 ? 10.238 84.482 10.942 0.50 13.42 81 ARG A O 1
ATOM 685 N N . MET A 1 92 ? 8.917 85.722 9.587 1.00 15.37 82 MET A N 1
ATOM 686 C CA . MET A 1 92 ? 7.668 85.162 10.071 1.00 15.73 82 MET A CA 1
ATOM 687 C C . MET A 1 92 ? 6.827 84.651 8.916 1.00 16.97 82 MET A C 1
ATOM 688 O O . MET A 1 92 ? 6.803 85.237 7.851 1.00 17.70 82 MET A O 1
ATOM 697 N N . VAL A 1 93 ? 6.161 83.524 9.153 1.00 18.28 83 VAL A N 1
ATOM 698 C CA . VAL A 1 93 ? 5.116 83.016 8.261 1.00 19.15 83 VAL A CA 1
ATOM 699 C C . VAL A 1 93 ? 3.850 83.000 9.086 1.00 19.48 83 VAL A C 1
ATOM 700 O O . VAL A 1 93 ? 3.829 82.433 10.177 1.00 20.96 83 VAL A O 1
ATOM 704 N N . ASP A 1 94 ? 2.826 83.672 8.580 1.00 19.42 84 ASP A N 1
ATOM 705 C CA . ASP A 1 94 ? 1.519 83.720 9.223 1.00 20.75 84 ASP A CA 1
ATOM 706 C C . ASP A 1 94 ? 0.412 83.470 8.195 1.00 21.02 84 ASP A C 1
ATOM 707 O O . ASP A 1 94 ? 0.692 82.963 7.110 1.00 19.65 84 ASP A O 1
ATOM 712 N N . GLU A 1 95 ? -0.835 83.806 8.515 1.00 22.35 85 GLU A N 1
ATOM 713 C CA . GLU A 1 95 ? -1.954 83.597 7.591 1.00 23.12 85 GLU A CA 1
ATOM 714 C C . GLU A 1 95 ? -1.865 84.350 6.266 1.00 23.77 85 GLU A C 1
ATOM 715 O O . GLU A 1 95 ? -2.502 83.936 5.318 1.00 24.83 85 GLU A O 1
ATOM 721 N N . HIS A 1 96 ? -1.102 85.458 6.208 1.00 24.01 86 HIS A N 1
ATOM 722 C CA . HIS A 1 96 ? -0.863 86.194 4.958 1.00 24.73 86 HIS A CA 1
ATOM 723 C C . HIS A 1 96 ? 0.011 85.404 4.014 1.00 23.29 86 HIS A C 1
ATOM 724 O O . HIS A 1 96 ? -0.047 85.577 2.803 1.00 25.36 86 HIS A O 1
ATOM 731 N N . GLY A 1 97 ? 0.876 84.587 4.606 1.00 21.94 87 GLY A N 1
ATOM 732 C CA . GLY A 1 97 ? 2.001 83.976 3.926 1.00 20.16 87 GLY A CA 1
ATOM 733 C C . GLY A 1 97 ? 3.273 84.477 4.594 1.00 19.65 87 GLY A C 1
ATOM 734 O O . GLY A 1 97 ? 3.379 84.599 5.815 1.00 18.97 87 GLY A O 1
ATOM 735 N N . GLY A 1 98 ? 4.268 84.772 3.783 1.00 19.81 88 GLY A N 1
ATOM 736 C CA . GLY A 1 98 ? 5.496 85.365 4.293 1.00 20.45 88 GLY A CA 1
ATOM 737 C C . GLY A 1 98 ? 5.238 86.762 4.748 1.00 20.14 88 GLY A C 1
ATOM 738 O O . GLY A 1 98 ? 4.514 87.551 4.122 1.00 22.47 88 GLY A O 1
ATOM 739 N N . ASP A 1 99 ? 5.821 87.101 5.879 1.00 18.25 89 ASP A N 1
ATOM 740 C CA . ASP A 1 99 ? 5.482 88.363 6.487 1.00 19.70 89 ASP A CA 1
ATOM 741 C C . ASP A 1 99 ? 6.669 88.885 7.264 1.00 18.27 89 ASP A C 1
ATOM 742 O O . ASP A 1 99 ? 6.564 89.217 8.437 1.00 19.44 89 ASP A O 1
ATOM 747 N N . ASP A 1 100 ? 7.792 89.038 6.563 1.00 16.84 90 ASP A N 1
ATOM 748 C CA . ASP A 1 100 ? 9.027 89.407 7.211 1.00 16.22 90 ASP A CA 1
ATOM 749 C C . ASP A 1 100 ? 9.051 90.905 7.524 1.00 15.56 90 ASP A C 1
ATOM 750 O O . ASP A 1 100 ? 8.487 91.709 6.782 1.00 15.41 90 ASP A O 1
ATOM 755 N N . LYS A 1 101 ? 9.760 91.256 8.592 1.00 14.51 91 LYS A N 1
ATOM 756 C CA . LYS A 1 101 ? 9.908 92.661 8.991 1.00 14.43 91 LYS A CA 1
ATOM 757 C C . LYS A 1 101 ? 11.401 92.958 9.123 1.00 13.54 91 LYS A C 1
ATOM 758 O O . LYS A 1 101 ? 12.081 92.418 9.989 1.00 14.35 91 LYS A O 1
ATOM 768 N N . VAL A 1 102 ? 11.914 93.838 8.286 1.00 13.14 92 VAL A N 1
ATOM 769 C CA . VAL A 1 102 ? 13.328 94.217 8.331 1.00 12.86 92 VAL A CA 1
ATOM 770 C C . VAL A 1 102 ? 13.558 95.174 9.507 1.00 12.47 92 VAL A C 1
ATOM 771 O O . VAL A 1 102 ? 12.868 96.177 9.617 1.00 13.46 92 VAL A O 1
ATOM 775 N N . LEU A 1 103 ? 14.496 94.869 10.378 1.00 12.39 93 LEU A N 1
ATOM 776 C CA . LEU A 1 103 ? 14.806 95.706 11.550 1.00 12.10 93 LEU A CA 1
ATOM 777 C C . LEU A 1 103 ? 15.875 96.696 11.165 1.00 11.93 93 LEU A C 1
ATOM 778 O O . LEU A 1 103 ? 16.931 96.296 10.642 1.00 13.56 93 LEU A O 1
ATOM 783 N N . CYS A 1 104 ? 15.615 97.975 11.427 1.00 11.83 94 CYS A N 1
ATOM 784 C CA . CYS A 1 104 ? 16.438 99.051 10.944 1.00 11.99 94 CYS A CA 1
ATOM 785 C C . CYS A 1 104 ? 16.746 100.089 12.011 1.00 12.11 94 CYS A C 1
ATOM 786 O O . CYS A 1 104 ? 16.056 100.198 13.022 1.00 12.48 94 CYS A O 1
ATOM 789 N N . VAL A 1 105 ? 17.783 100.871 11.721 1.00 11.97 95 VAL A N 1
ATOM 790 C CA . VAL A 1 105 ? 18.142 102.058 12.483 1.00 11.85 95 VAL A CA 1
ATOM 791 C C . VAL A 1 105 ? 18.307 103.230 11.526 1.00 12.07 95 VAL A C 1
ATOM 792 O O . VAL A 1 105 ? 18.479 103.024 10.333 1.00 13.29 95 VAL A O 1
ATOM 796 N N . PRO A 1 106 ? 18.255 104.476 12.013 1.00 12.63 96 PRO A N 1
ATOM 797 C CA 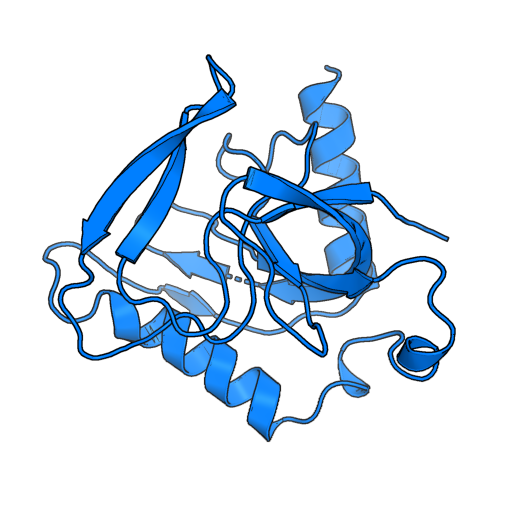. PRO A 1 106 ? 18.445 105.607 11.108 1.00 12.94 96 PRO A CA 1
ATOM 798 C C . PRO A 1 106 ? 19.807 105.596 10.433 1.00 13.45 96 PRO A C 1
ATOM 799 O O . PRO A 1 106 ? 20.833 105.422 11.100 1.00 14.25 96 PRO A O 1
ATOM 803 N N . ALA A 1 107 ? 19.801 105.811 9.125 1.00 13.89 97 ALA A N 1
ATOM 804 C CA . ALA A 1 107 ? 21.030 105.851 8.341 1.00 14.63 97 ALA A CA 1
ATOM 805 C C . ALA A 1 107 ? 21.697 107.200 8.517 1.00 15.57 97 ALA A C 1
ATOM 806 O O . ALA A 1 107 ? 21.031 108.235 8.625 1.00 17.10 97 ALA A O 1
ATOM 808 N N . GLY A 1 108 ? 23.025 107.197 8.547 1.00 15.86 98 GLY A N 1
ATOM 809 C CA . GLY A 1 108 ? 23.783 108.427 8.643 1.00 16.51 98 GLY A CA 1
ATOM 810 C C . GLY A 1 108 ? 23.799 109.073 10.005 1.00 16.79 98 GLY A C 1
ATOM 811 O O . GLY A 1 108 ? 24.255 110.197 10.152 1.00 21.08 98 GLY A O 1
ATOM 812 N N . ASP A 1 109 ? 23.351 108.363 11.016 1.00 14.63 99 ASP A N 1
ATOM 813 C CA . ASP A 1 109 ? 23.235 108.893 12.370 1.00 13.71 99 ASP A CA 1
ATOM 814 C C . ASP A 1 109 ? 24.250 108.173 13.236 1.00 13.92 99 ASP A C 1
ATOM 815 O O . ASP A 1 109 ? 24.083 107.007 13.535 1.00 14.25 99 ASP A O 1
ATOM 820 N N . PRO A 1 110 ? 25.324 108.855 13.638 1.00 14.35 100 PRO A N 1
ATOM 821 C CA . PRO A 1 110 ? 26.403 108.170 14.358 1.00 14.78 100 PRO A CA 1
ATOM 822 C C . PRO A 1 110 ? 25.995 107.647 15.720 1.00 13.99 100 PRO A C 1
ATOM 823 O O . PRO A 1 110 ? 26.663 106.799 16.293 1.00 15.17 100 PRO A O 1
ATOM 827 N N . ARG A 1 111 ? 24.868 108.114 16.259 1.00 13.96 101 ARG A N 1
ATOM 828 C CA . ARG A 1 111 ? 24.387 107.618 17.531 1.00 13.53 101 ARG A CA 1
ATOM 829 C C . ARG A 1 111 ? 24.004 106.154 17.474 1.00 13.92 101 ARG A C 1
ATOM 830 O O . ARG A 1 111 ? 23.908 105.505 18.508 1.00 14.68 101 ARG A O 1
ATOM 838 N N . TRP A 1 112 ? 23.803 105.646 16.266 1.00 13.46 102 TRP A N 1
ATOM 839 C CA . TRP A 1 112 ? 23.418 104.257 16.045 1.00 13.87 102 TRP A CA 1
ATOM 840 C C . TRP A 1 112 ? 24.570 103.374 15.541 1.00 14.93 102 TRP A C 1
ATOM 841 O O . TRP A 1 112 ? 24.348 102.218 15.205 1.00 15.46 102 TRP A O 1
ATOM 852 N N . ASP A 1 113 ? 25.783 103.908 15.477 1.00 15.96 103 ASP A N 1
ATOM 853 C CA . ASP A 1 113 ? 26.875 103.168 14.855 1.00 16.76 103 ASP A CA 1
ATOM 854 C C . ASP A 1 113 ? 27.252 101.895 15.586 1.00 17.58 103 ASP A C 1
ATOM 855 O O . ASP A 1 113 ? 27.839 101.014 14.954 1.00 19.24 103 ASP A O 1
ATOM 860 N N . HIS A 1 114 ? 26.930 101.759 16.861 1.00 17.79 104 HIS A N 1
ATOM 861 C CA . HIS A 1 114 ? 27.186 100.508 17.590 1.00 18.84 104 HIS A CA 1
ATOM 862 C C . HIS A 1 114 ? 26.207 99.389 17.221 1.00 18.23 104 HIS A C 1
ATOM 863 O O . HIS A 1 114 ? 26.388 98.248 17.639 1.00 20.02 104 HIS A O 1
ATOM 876 N N . VAL A 1 115 ? 25.134 99.732 16.514 1.00 16.41 105 VAL A N 1
ATOM 877 C CA . VAL A 1 115 ? 24.152 98.752 16.080 1.00 15.29 105 VAL A CA 1
ATOM 878 C C . VAL A 1 115 ? 24.365 98.447 14.609 1.00 15.11 105 VAL A C 1
ATOM 879 O O . VAL A 1 115 ? 24.020 99.219 13.735 1.00 14.75 105 VAL A O 1
ATOM 883 N N . GLN A 1 116 ? 25.000 97.301 14.353 1.00 15.01 106 GLN A N 1
ATOM 884 C CA . GLN A 1 116 ? 25.335 96.864 12.993 1.00 15.37 106 GLN A CA 1
ATOM 885 C C . GLN A 1 116 ? 24.647 95.579 12.569 1.00 15.71 106 GLN A C 1
ATOM 886 O O . GLN A 1 116 ? 24.321 95.416 11.396 1.00 18.01 106 GLN A O 1
ATOM 892 N N . ASP A 1 117 ? 24.428 94.684 13.515 1.00 15.52 107 ASP A N 1
ATOM 893 C CA . ASP A 1 117 ? 23.842 93.382 13.204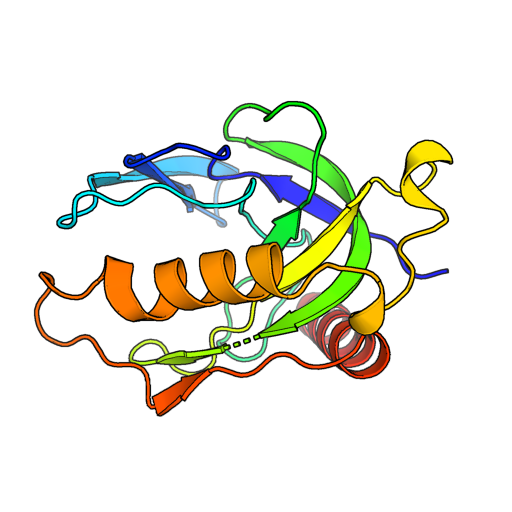 1.00 15.61 107 ASP A CA 1
ATOM 894 C C . ASP A 1 117 ? 22.994 92.947 14.373 1.00 15.50 107 ASP A C 1
ATOM 895 O O . ASP A 1 117 ? 22.885 93.646 15.402 1.00 15.90 107 ASP A O 1
ATOM 900 N N . ILE A 1 118 ? 22.330 91.811 14.197 1.00 15.29 108 ILE A N 1
ATOM 901 C CA . ILE A 1 118 ? 21.226 91.443 15.071 1.00 15.79 108 ILE A CA 1
ATOM 902 C C . ILE A 1 118 ? 21.667 91.211 16.513 1.00 16.39 108 ILE A C 1
ATOM 903 O O . ILE A 1 118 ? 20.903 91.439 17.458 1.00 16.82 108 ILE A O 1
ATOM 908 N N . GLY A 1 119 ? 22.916 90.774 16.692 1.00 16.78 109 GLY A N 1
ATOM 909 C CA . GLY A 1 119 ? 23.469 90.598 18.012 1.00 17.52 109 GLY A CA 1
ATOM 910 C C . GLY A 1 119 ? 23.672 91.876 18.801 1.00 17.15 109 GLY A C 1
ATOM 911 O O . GLY A 1 119 ? 23.894 91.842 20.006 1.00 18.82 109 GLY A O 1
ATOM 912 N N . ASP A 1 120 ? 23.594 93.012 18.118 1.00 16.50 110 ASP A N 1
ATOM 913 C CA . ASP A 1 120 ? 23.762 94.313 18.784 1.00 16.66 110 ASP A CA 1
ATOM 914 C C . ASP A 1 120 ? 22.450 94.859 19.372 1.00 16.45 110 ASP A C 1
ATOM 915 O O . ASP A 1 120 ? 22.461 95.932 19.968 1.00 17.89 110 ASP A O 1
ATOM 920 N N . VAL A 1 121 ? 21.348 94.154 19.185 1.00 16.10 111 VAL A N 1
ATOM 921 C CA . VAL A 1 121 ? 20.054 94.575 19.735 1.00 16.28 111 VAL A CA 1
ATOM 922 C C . VAL A 1 121 ? 19.762 93.636 20.912 1.00 17.23 111 VAL A C 1
ATOM 923 O O . VAL A 1 121 ? 19.804 92.417 20.733 1.00 17.65 111 VAL A O 1
ATOM 927 N N A PRO A 1 122 ? 19.478 94.173 22.106 0.65 17.57 112 PRO A N 1
ATOM 928 N N B PRO A 1 122 ? 19.508 94.171 22.107 0.35 17.64 112 PRO A N 1
ATOM 929 C CA . PRO A 1 122 ? 19.313 93.314 23.278 1.00 18.13 112 PRO A CA 1
ATOM 930 C C . PRO A 1 122 ? 18.140 92.360 23.133 1.00 17.21 112 PRO A C 1
ATOM 931 O O . PRO A 1 122 ? 17.112 92.677 22.517 1.00 16.50 112 PRO A O 1
ATOM 938 N N . ALA A 1 123 ? 18.282 91.181 23.701 1.00 17.74 113 ALA A N 1
ATOM 939 C CA . ALA A 1 123 ? 17.264 90.167 23.683 1.00 18.00 113 ALA A CA 1
ATOM 940 C C . ALA A 1 123 ? 15.961 90.694 24.264 1.00 16.76 113 ALA A C 1
ATOM 941 O O . ALA A 1 123 ? 14.914 90.318 23.778 1.00 16.93 113 ALA A O 1
ATOM 943 N N . PHE A 1 124 ? 15.997 91.553 25.277 1.00 16.31 114 PHE A N 1
ATOM 944 C CA . PHE A 1 124 ? 14.754 92.042 25.864 1.00 16.05 114 PHE A CA 1
ATOM 945 C C . PHE A 1 124 ? 13.919 92.749 24.793 1.00 15.34 114 PHE A C 1
ATOM 946 O O . PHE A 1 124 ? 12.682 92.631 24.782 1.00 16.04 114 PHE A O 1
ATOM 961 N N . GLU A 1 125 ? 14.586 93.478 23.899 1.00 14.36 115 GLU A N 1
ATOM 962 C CA . GLU A 1 125 ? 13.926 94.231 22.851 1.00 14.83 115 GLU A CA 1
ATOM 963 C C . GLU A 1 125 ? 13.439 93.311 21.732 1.00 13.37 115 GLU A C 1
ATOM 964 O O . GLU A 1 125 ? 12.310 93.420 21.282 1.00 13.64 115 GLU A O 1
ATOM 975 N N . LEU A 1 126 ? 14.296 92.398 21.286 1.00 13.11 116 LEU A N 1
ATOM 976 C CA . LEU A 1 126 ? 13.912 91.444 20.262 1.00 12.58 116 LEU A CA 1
ATOM 977 C C . LEU A 1 126 ? 12.764 90.570 20.736 1.00 12.09 116 LEU A C 1
ATOM 978 O O . LEU A 1 126 ? 11.845 90.275 19.971 1.00 12.82 116 LEU A O 1
ATOM 983 N N . ASP A 1 127 ? 12.808 90.146 21.988 1.00 12.59 117 ASP A N 1
ATOM 984 C CA . ASP A 1 127 ? 11.773 89.293 22.526 1.00 13.03 117 ASP A CA 1
ATOM 985 C C . ASP A 1 127 ? 10.433 90.052 22.606 1.00 12.30 117 ASP A C 1
ATOM 986 O O . ASP A 1 127 ? 9.386 89.482 22.345 1.00 12.45 117 ASP A O 1
ATOM 991 N N . ALA A 1 128 ? 10.466 91.317 23.010 1.00 12.08 118 ALA A N 1
ATOM 992 C CA . ALA A 1 128 ? 9.239 92.126 23.060 1.00 11.39 118 ALA A CA 1
ATOM 993 C C . ALA A 1 128 ? 8.658 92.309 21.665 1.00 10.91 118 ALA A C 1
ATOM 994 O O . ALA A 1 128 ? 7.441 92.211 21.477 1.00 11.58 118 ALA A O 1
ATOM 996 N N . ILE A 1 129 ? 9.496 92.540 20.658 1.00 10.90 119 ILE A N 1
ATOM 997 C CA . ILE A 1 129 ? 9.005 92.678 19.297 1.00 11.48 119 ILE A CA 1
ATOM 998 C C . ILE A 1 129 ? 8.356 91.377 18.833 1.00 11.58 119 ILE A C 1
ATOM 999 O O . ILE A 1 129 ? 7.270 91.373 18.259 1.00 12.03 119 ILE A O 1
ATOM 1004 N N . LYS A 1 130 ? 9.048 90.260 19.078 1.00 11.96 120 LYS A N 1
ATOM 1005 C CA . LYS A 1 130 ? 8.484 88.966 18.727 1.00 12.27 120 LYS A CA 1
ATOM 1006 C C . LYS A 1 130 ? 7.132 88.746 19.392 1.00 11.97 120 LYS A C 1
ATO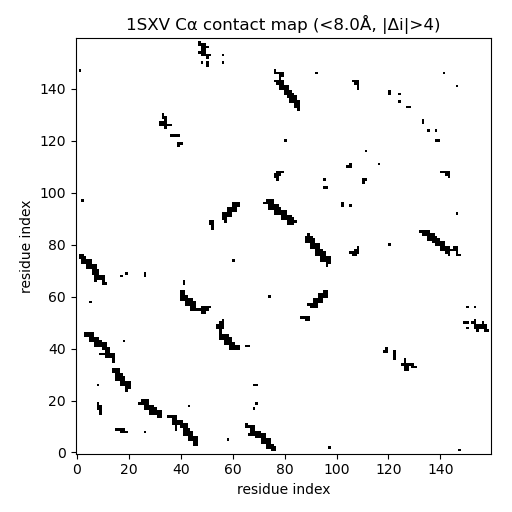M 1007 O O . LYS A 1 130 ? 6.188 88.277 18.758 1.00 12.23 120 LYS A O 1
ATOM 1013 N N . HIS A 1 131 ? 7.047 89.062 20.676 1.00 11.19 121 HIS A N 1
ATOM 1014 C CA . HIS A 1 131 ? 5.827 88.878 21.437 1.00 11.44 121 HIS A CA 1
ATOM 1015 C C . HIS A 1 131 ? 4.660 89.635 20.805 1.00 11.09 121 HIS A C 1
ATOM 1016 O O . HIS A 1 131 ? 3.548 89.110 20.718 1.00 11.90 121 HIS A O 1
ATOM 1023 N N . PHE A 1 132 ? 4.921 90.861 20.355 1.00 10.61 122 PHE A N 1
ATOM 1024 C CA . PHE A 1 132 ? 3.899 91.620 19.692 1.00 10.53 122 PHE A CA 1
ATOM 1025 C C . PHE A 1 132 ? 3.343 90.865 18.486 1.00 10.79 122 PHE A C 1
ATOM 1026 O O . PHE A 1 132 ? 2.133 90.671 18.355 1.00 11.35 122 PHE A O 1
ATOM 1034 N N . PHE A 1 133 ? 4.223 90.442 17.587 1.00 11.33 123 PHE A N 1
ATOM 1035 C CA . PHE A 1 133 ? 3.749 89.815 16.363 1.00 12.31 123 PHE A CA 1
ATOM 1036 C C . PHE A 1 133 ? 3.125 88.447 16.589 1.00 12.78 123 PHE A C 1
ATOM 1037 O O . PHE A 1 133 ? 2.216 88.060 15.852 1.00 14.55 123 PHE A O 1
ATOM 1045 N N . VAL A 1 134 ? 3.559 87.736 17.609 1.00 12.59 124 VAL A N 1
ATOM 1046 C CA . VAL A 1 134 ? 2.970 86.446 17.947 1.00 13.54 124 VAL A CA 1
ATOM 1047 C C . VAL A 1 134 ? 1.561 86.585 18.539 1.00 13.15 124 VAL A C 1
ATOM 1048 O O . VAL A 1 134 ? 0.735 85.722 18.350 1.00 16.04 124 VAL A O 1
ATOM 1052 N N . HIS A 1 135 ? 1.301 87.678 19.267 1.00 12.14 125 HIS A N 1
ATOM 1053 C CA . HIS A 1 135 ? 0.071 87.798 20.026 1.00 11.88 125 HIS A CA 1
ATOM 1054 C C . HIS A 1 135 ? -0.953 88.835 19.571 1.00 11.23 125 HIS A C 1
ATOM 1055 O O . HIS A 1 135 ? -2.111 88.742 19.982 1.00 11.93 125 HIS A O 1
ATOM 1062 N N . TYR A 1 136 ? -0.567 89.825 18.768 1.00 11.39 126 TYR A N 1
ATOM 1063 C CA . TYR A 1 136 ? -1.476 90.952 18.556 1.00 11.46 126 TYR A CA 1
ATOM 1064 C C . TYR A 1 136 ? -2.766 90.591 17.851 1.00 11.72 126 TYR A C 1
ATOM 1065 O O . TYR A 1 136 ? -3.756 91.303 17.997 1.00 12.16 126 TYR A O 1
ATOM 1074 N N . LYS A 1 137 ? -2.773 89.492 17.107 1.00 12.13 127 LYS A N 1
ATOM 1075 C CA . LYS A 1 137 ? -3.978 89.017 16.429 1.00 13.04 127 LYS A CA 1
ATOM 1076 C C . LYS A 1 137 ? -4.649 87.851 17.158 1.00 13.07 127 LYS A C 1
ATOM 1077 O O . LYS A 1 137 ? -5.514 87.161 16.587 1.00 14.11 127 LYS A O 1
ATOM 1083 N N . ASP A 1 138 ? -4.316 87.639 18.425 1.00 12.94 128 ASP A N 1
ATOM 1084 C CA . ASP A 1 138 ? -4.842 86.479 19.163 1.00 13.41 128 ASP A CA 1
ATOM 1085 C C . ASP A 1 138 ? -6.361 86.490 19.207 1.00 14.44 128 ASP A C 1
ATOM 1086 O O . ASP A 1 138 ? -6.967 85.432 19.266 1.00 16.80 128 ASP A O 1
ATOM 1091 N N . LEU A 1 139 ? -6.983 87.667 19.224 1.00 14.36 129 LEU A N 1
ATOM 1092 C CA . LEU A 1 139 ? -8.439 87.806 19.355 1.00 15.05 129 LEU A CA 1
ATOM 1093 C C . LEU A 1 139 ? -9.108 88.153 18.021 1.00 16.77 129 LEU A C 1
ATOM 1094 O O . LEU A 1 139 ? -10.227 88.675 18.001 1.00 19.80 129 LEU A O 1
ATOM 1099 N N . GLU A 1 140 ? -8.429 87.862 16.917 1.00 16.71 130 GLU A N 1
ATOM 1100 C CA . GLU A 1 140 ? -9.009 87.928 15.574 1.00 17.49 130 GLU A CA 1
ATOM 1101 C C . GLU A 1 140 ? -9.150 86.493 15.063 1.00 19.21 130 GLU A C 1
ATOM 1102 O O . GLU A 1 140 ? -8.258 85.678 15.250 1.00 20.61 130 GLU A O 1
ATOM 1108 N N A PRO A 1 141 ? -10.312 86.134 14.536 0.50 20.40 131 PRO A N 1
ATOM 1109 N N B PRO A 1 141 ? -10.230 86.201 14.352 0.50 20.11 131 PRO A N 1
ATOM 1110 C CA . PRO A 1 141 ? -10.458 84.832 13.876 1.00 21.18 131 PRO A CA 1
ATOM 1111 C C . PRO A 1 141 ? -9.615 84.571 12.632 1.00 22.17 131 PRO A C 1
ATOM 1112 O O . PRO A 1 141 ? -9.401 85.467 11.811 1.00 23.16 131 PRO A O 1
ATOM 1119 N N . GLY A 1 142 ? -9.147 83.330 12.503 1.00 22.76 132 GLY A N 1
ATOM 1120 C CA . GLY A 1 142 ? -8.519 82.872 11.275 1.00 23.86 132 GLY A CA 1
ATOM 1121 C C . GLY A 1 142 ? -7.092 83.332 11.081 1.00 24.71 132 GLY A C 1
ATOM 1122 O O . GLY A 1 142 ? -6.603 83.421 9.950 1.00 25.63 132 GLY A O 1
ATOM 1123 N N . LYS A 1 143 ? -6.429 83.611 12.201 1.00 25.38 133 LYS A N 1
ATOM 1124 C CA . LYS A 1 143 ? -5.035 84.042 12.223 1.00 25.81 133 LYS A CA 1
ATOM 1125 C C . LYS A 1 143 ? -4.136 82.949 12.749 1.00 26.13 133 LYS A C 1
ATOM 1126 O O . LYS A 1 143 ? -4.536 82.154 13.597 1.00 27.99 133 LYS A O 1
ATOM 1132 N N . PHE A 1 144 ? -2.895 82.905 12.266 1.00 26.00 134 PHE A N 1
ATOM 1133 C CA . PHE A 1 144 ? -1.931 81.968 12.820 1.00 25.80 134 PHE A CA 1
ATOM 1134 C C . PHE A 1 144 ? -0.496 82.407 12.535 1.00 25.82 134 PHE A C 1
ATOM 1135 O O . PHE A 1 144 ? -0.277 83.207 11.649 1.00 25.15 134 PHE A O 1
ATOM 1143 N N . VAL A 1 145 ? 0.441 81.876 13.313 1.00 26.02 135 VAL A N 1
ATOM 1144 C CA . VAL A 1 145 ? 1.880 82.112 13.136 1.00 26.36 135 VAL A CA 1
ATOM 1145 C C . VAL A 1 145 ? 2.590 80.739 13.100 1.00 26.95 135 VAL A C 1
ATOM 1146 O O . VAL A 1 145 ? 2.597 80.004 14.089 1.00 28.79 135 VAL A O 1
ATOM 1153 N N . LYS A 1 146 ? 3.134 80.380 11.938 1.00 26.91 136 LYS A N 1
ATOM 1154 C CA . LYS A 1 146 ? 3.778 79.088 11.698 1.00 27.42 136 LYS A CA 1
ATOM 1155 C C . LYS A 1 146 ? 5.300 79.085 11.900 1.00 26.71 136 LYS A C 1
ATOM 1156 O O . LYS A 1 146 ? 5.929 78.037 12.103 1.00 28.08 136 LYS A O 1
ATOM 1162 N N . ALA A 1 147 ? 5.905 80.272 11.836 1.00 25.06 137 ALA A N 1
ATOM 1163 C CA . ALA A 1 147 ? 7.356 80.402 12.014 1.00 23.25 137 ALA A CA 1
ATOM 1164 C C . ALA A 1 147 ? 7.602 81.846 12.390 1.00 21.71 137 ALA A C 1
ATOM 1165 O O . ALA A 1 147 ? 6.989 82.720 11.810 1.00 21.20 137 ALA A O 1
ATOM 1167 N N . ALA A 1 148 ? 8.440 82.082 13.393 1.00 20.48 138 ALA A N 1
ATOM 1168 C CA . ALA A 1 148 ? 8.818 83.432 13.812 1.00 20.11 138 ALA A CA 1
ATOM 1169 C C . ALA A 1 148 ? 10.228 83.372 14.419 1.00 19.68 138 ALA A C 1
ATOM 1170 O O . ALA A 1 148 ? 10.421 82.791 15.486 1.00 20.67 138 ALA A O 1
ATOM 1172 N N . ASP A 1 149 ? 11.209 83.954 13.730 1.00 18.50 139 ASP A N 1
ATOM 1173 C CA . ASP A 1 149 ? 12.599 83.873 14.145 1.00 18.70 139 ASP A CA 1
ATOM 1174 C C . ASP A 1 149 ? 13.371 85.084 13.677 1.00 17.57 139 ASP A C 1
ATOM 1175 O O . ASP A 1 149 ? 13.112 85.618 12.605 1.00 18.48 139 ASP A O 1
ATOM 1184 N N . TRP A 1 150 ? 14.365 85.461 14.463 1.00 16.18 140 TRP A N 1
ATOM 1185 C CA . TRP A 1 150 ? 15.279 86.534 14.088 1.00 15.52 140 TRP A CA 1
ATOM 1186 C C . TRP A 1 150 ? 16.428 86.026 13.245 1.00 15.74 140 TRP A C 1
ATOM 1187 O O . TRP A 1 150 ? 17.054 85.007 13.574 1.00 17.52 140 TRP A O 1
ATOM 1198 N N . VAL A 1 151 ? 16.710 86.751 12.176 1.00 14.67 141 VAL A N 1
ATOM 1199 C CA . VAL A 1 151 ? 17.854 86.468 11.317 1.00 15.13 141 VAL A CA 1
ATOM 1200 C C . VAL A 1 151 ? 18.706 87.720 11.155 1.00 15.04 141 VAL A C 1
ATOM 1201 O O . VAL A 1 151 ? 18.311 88.848 11.563 1.00 15.70 141 VAL A O 1
ATOM 1205 N N . ASP A 1 152 ? 19.896 87.523 10.592 1.00 15.79 142 ASP A N 1
ATOM 1206 C CA . ASP A 1 152 ? 20.911 88.542 10.600 1.00 15.36 142 ASP A CA 1
ATOM 1207 C C . ASP A 1 152 ? 20.810 89.556 9.460 1.00 15.12 142 ASP A C 1
ATOM 1208 O O . ASP A 1 152 ? 19.931 89.507 8.597 1.00 15.79 142 ASP A O 1
ATOM 1213 N N . ARG A 1 153 ? 21.677 90.556 9.523 1.00 15.28 143 ARG A N 1
ATOM 1214 C CA . ARG A 1 153 ? 21.709 91.621 8.543 1.00 15.67 143 ARG A CA 1
ATOM 1215 C C . ARG A 1 153 ? 21.890 91.126 7.124 1.00 15.98 143 ARG A C 1
ATOM 1216 O O . ARG A 1 153 ? 21.285 91.632 6.192 1.00 15.93 143 ARG A O 1
ATOM 1224 N N . ALA A 1 154 ? 22.734 90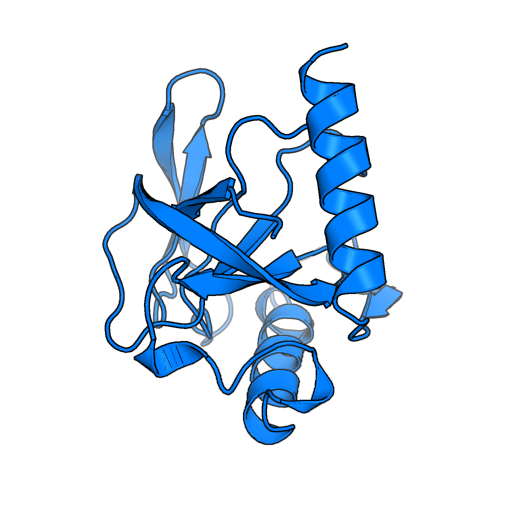.112 6.939 1.00 16.76 144 ALA A N 1
ATOM 1225 C CA . ALA A 1 154 ? 22.969 89.599 5.585 1.00 17.08 144 ALA A CA 1
ATOM 1226 C C . ALA A 1 154 ? 21.691 89.041 4.971 1.00 17.04 144 ALA A C 1
ATOM 1227 O O . ALA A 1 154 ? 21.404 89.300 3.806 1.00 17.28 144 ALA A O 1
ATOM 1229 N N . GLU A 1 155 ? 20.907 88.317 5.762 1.00 16.97 145 GLU A N 1
ATOM 1230 C CA . GLU A 1 155 ? 19.630 87.793 5.269 1.00 18.09 145 GLU A CA 1
ATOM 1231 C C . GLU A 1 155 ? 18.678 88.936 4.951 1.00 17.30 145 GLU A C 1
ATOM 1232 O O . GLU A 1 155 ? 17.985 88.941 3.941 1.00 18.11 145 GLU A O 1
ATOM 1238 N N . ALA A 1 156 ? 18.648 89.933 5.834 1.00 16.88 146 ALA A N 1
ATOM 1239 C CA . ALA A 1 156 ? 17.822 91.115 5.616 1.00 16.44 146 ALA A CA 1
ATOM 1240 C C . ALA A 1 156 ? 18.170 91.835 4.328 1.00 15.71 146 ALA A C 1
ATOM 1241 O O . ALA A 1 156 ? 17.303 92.174 3.524 1.00 17.10 146 ALA A O 1
ATOM 1243 N N . GLU A 1 157 ? 19.466 92.085 4.127 1.00 15.84 147 GLU A N 1
ATOM 1244 C CA . GLU A 1 157 ? 19.911 92.765 2.934 1.00 16.84 147 GLU A CA 1
ATOM 1245 C C . GLU A 1 157 ? 19.567 92.011 1.659 1.00 17.86 147 GLU A C 1
ATOM 1246 O O . GLU A 1 157 ? 19.218 92.626 0.662 1.00 18.05 147 GLU A O 1
ATOM 1255 N N . ALA A 1 158 ? 19.672 90.683 1.708 1.00 18.78 148 ALA A N 1
ATOM 1256 C CA . ALA A 1 158 ? 19.320 89.881 0.545 1.00 19.29 148 ALA A CA 1
ATOM 1257 C C . ALA A 1 158 ? 17.827 90.007 0.217 1.00 19.48 148 ALA A C 1
ATOM 1258 O O . ALA A 1 158 ? 17.457 90.128 -0.949 1.00 20.03 148 ALA A O 1
ATOM 1260 N N . GLU A 1 159 ? 16.974 90.052 1.245 1.00 18.55 149 GLU A N 1
ATOM 1261 C CA . GLU A 1 159 ? 15.555 90.215 1.010 1.00 18.07 149 GLU A CA 1
ATOM 1262 C C . GLU A 1 159 ? 15.232 91.590 0.455 1.00 17.21 149 GLU A C 1
ATOM 1263 O O . GLU A 1 159 ? 14.430 91.728 -0.459 1.00 17.43 149 GLU A O 1
ATOM 1269 N N . VAL A 1 160 ? 15.876 92.622 1.005 1.00 16.43 150 VAL A N 1
ATOM 1270 C CA . VAL A 1 160 ? 15.680 93.937 0.455 1.00 16.49 150 VAL A CA 1
ATOM 1271 C C . VAL A 1 160 ? 16.100 93.962 -1.014 1.00 17.61 150 VAL A C 1
ATOM 1272 O O . VAL A 1 160 ? 15.399 94.504 -1.876 1.00 18.06 150 VAL A O 1
ATOM 1276 N N . GLN A 1 161 ? 17.275 93.395 -1.288 1.00 19.06 151 GLN A N 1
ATOM 1277 C CA . GLN A 1 161 ? 17.791 93.393 -2.642 1.00 20.30 151 GLN A CA 1
ATOM 1278 C C . GLN A 1 161 ? 16.847 92.706 -3.649 1.00 19.95 151 GLN A C 1
ATOM 1279 O O . GLN A 1 161 ? 16.557 93.291 -4.689 1.00 20.85 151 GLN A O 1
ATOM 1285 N N . ARG A 1 162 ? 16.350 91.523 -3.325 1.00 20.39 152 ARG A N 1
ATOM 1286 C CA . ARG A 1 162 ? 15.457 90.847 -4.264 1.00 20.90 152 ARG A CA 1
ATOM 1287 C C . ARG A 1 162 ? 14.155 91.633 -4.405 1.00 20.55 152 ARG A C 1
ATOM 1288 O O . ARG A 1 162 ? 13.528 91.616 -5.464 1.00 21.70 152 ARG A O 1
ATOM 1301 N N . SER A 1 163 ? 13.759 92.376 -3.357 1.00 19.62 153 SER A N 1
ATOM 1302 C CA . SER A 1 163 ? 12.495 93.110 -3.404 1.00 19.38 153 SER A CA 1
ATOM 1303 C C . SER A 1 163 ? 12.608 94.406 -4.184 1.00 19.04 153 SER A C 1
ATOM 1304 O O . SER A 1 163 ? 11.659 94.837 -4.838 1.00 19.43 153 SER A O 1
ATOM 1307 N N . VAL A 1 164 ? 13.785 95.032 -4.137 1.00 19.95 154 VAL A N 1
ATOM 1308 C CA . VAL A 1 164 ? 14.065 96.169 -4.977 1.00 22.09 154 VAL A CA 1
ATOM 1309 C C . VAL A 1 164 ? 14.070 95.713 -6.450 1.00 23.18 154 VAL A C 1
ATOM 1310 O O . VAL A 1 164 ? 13.507 96.378 -7.314 1.00 23.40 154 VAL A O 1
ATOM 1314 N N . GLU A 1 165 ? 14.674 94.565 -6.705 1.00 23.80 155 GLU A N 1
ATOM 1315 C CA . GLU A 1 165 ? 14.744 94.069 -8.080 1.00 24.31 155 GLU A CA 1
ATOM 1316 C C . GLU A 1 165 ? 13.355 93.758 -8.623 1.00 24.24 155 GLU A C 1
ATOM 1317 O O . GLU A 1 165 ? 13.042 94.160 -9.741 1.00 25.93 155 GLU A O 1
ATOM 1323 N N . ARG A 1 166 ? 12.528 93.085 -7.827 1.00 23.44 156 ARG A N 1
ATOM 1324 C CA . ARG A 1 166 ? 11.166 92.759 -8.260 1.00 22.80 156 ARG A CA 1
ATOM 1325 C C . ARG A 1 166 ? 10.333 94.000 -8.517 1.00 22.71 156 ARG A C 1
ATOM 1326 O O . ARG A 1 166 ? 9.548 94.036 -9.464 1.00 23.54 156 ARG A O 1
ATOM 1334 N N . PHE A 1 167 ? 10.501 95.039 -7.684 1.00 22.33 157 PHE A N 1
ATOM 1335 C CA . PHE A 1 167 ? 9.772 96.281 -7.899 1.00 22.88 157 PHE A CA 1
ATOM 1336 C C . PHE A 1 167 ? 10.103 96.903 -9.247 1.00 24.97 157 PHE A C 1
ATOM 1337 O O . PHE A 1 167 ? 9.225 97.449 -9.917 1.00 24.54 157 PHE A O 1
ATOM 1345 N N . LYS A 1 168 ? 11.380 96.821 -9.608 1.00 27.43 158 LYS A N 1
ATOM 1346 C CA . LYS A 1 168 ? 11.897 97.413 -10.834 1.00 29.50 158 LYS A CA 1
ATOM 1347 C C . LYS A 1 168 ? 11.547 96.576 -12.061 1.00 30.36 158 LYS A C 1
ATOM 1348 O O . LYS A 1 168 ? 11.509 97.108 -13.170 1.00 31.90 158 LYS A O 1
ATOM 1354 N N . ALA A 1 169 ? 11.317 95.280 -11.861 1.00 31.10 159 ALA A N 1
ATOM 1355 C CA . ALA A 1 169 ? 11.087 94.334 -12.968 1.00 31.55 159 ALA A CA 1
ATOM 1356 C C . ALA A 1 169 ? 9.772 94.580 -13.720 1.00 32.54 159 ALA A C 1
ATOM 1357 O O . ALA A 1 169 ? 9.008 95.504 -13.410 1.00 33.75 159 ALA A O 1
#

Organism: Mycobacterium tuberculosis (strain ATCC 25618 / H37Rv) (NCBI:txid83332)

Foldseek 3Di:
DDKFKWQFAFAWFDQFRWAAPVVPRDIDRPDRFPDPDTQHAGKTFTPQFQFPLRDGAIEGEHDPGIDYHGDMAIWAFAWKKWWQKQSGTHIYTYIYGPPDVVCVQRRKDVSDDPVSVVSNQVCVQPRCVVPPPMHIDDIDMGMRVVSVVRRVVGNVVSVD